Protein AF-X1SQA5-F1 (afdb_monomer_lite)

Sequence (62 aa):
MFEAIKVGVAAERSLVVEEEHTAAGGGSGSLPVFATPEMIALMEGAAVAAVDPLLPSGHHTV

Secondary structure (DSSP, 8-state):
--TT--TT----------GGGBTTTTTS-SSSSB-HHHHHHHHHHHHHHHHGGGSPTT----

Organism: NCBI:txid412755

Radius of gy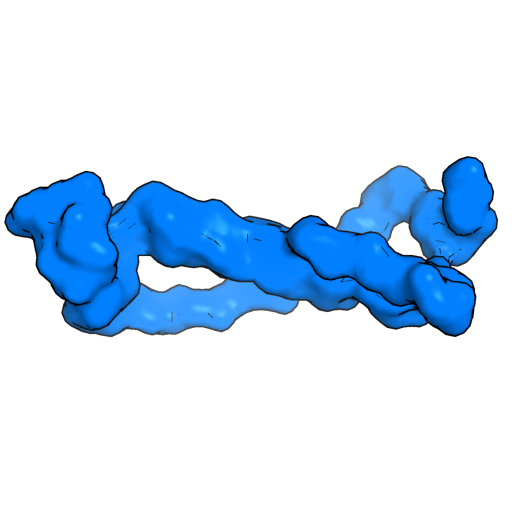ration: 15.0 Å; chains: 1; bounding box: 22×40×30 Å

pLDDT: mean 95.42, std 5.01, range [67.31, 98.56]

InterPro domains:
  IPR029069 HotDog domain superfamily [SSF54637] (4-62)
  IPR054485 Fluoroacetyl-CoA-specific thioesterase-like domain [PF22636] (17-62)

Structure (mmCIF, N/CA/C/O backbone):
data_AF-X1SQA5-F1
#
_entry.id   AF-X1SQA5-F1
#
loop_
_atom_site.group_PDB
_atom_site.id
_atom_site.type_symbol
_atom_site.label_atom_id
_atom_site.label_alt_id
_atom_site.label_comp_id
_atom_site.label_asym_id
_atom_site.label_entity_id
_atom_site.label_seq_id
_atom_site.pdbx_PDB_ins_code
_atom_site.Cartn_x
_atom_site.Cartn_y
_atom_site.Cartn_z
_atom_site.occupancy
_atom_site.B_iso_or_equiv
_atom_site.auth_seq_id
_atom_site.auth_comp_id
_atom_site.auth_asym_id
_atom_site.auth_atom_id
_atom_site.pdbx_PDB_model_num
ATOM 1 N N . MET A 1 1 ? -0.273 -14.761 -18.755 1.00 67.31 1 MET A N 1
ATOM 2 C CA . MET A 1 1 ? -0.589 -14.763 -17.311 1.00 67.31 1 MET A CA 1
ATOM 3 C C . MET A 1 1 ? 0.284 -15.828 -16.672 1.00 67.31 1 MET A C 1
ATOM 5 O O . MET A 1 1 ? 0.346 -16.912 -17.239 1.00 67.31 1 MET A O 1
ATOM 9 N N . PHE A 1 2 ? 1.024 -15.521 -15.604 1.00 85.69 2 PHE A N 1
ATOM 10 C CA . PHE A 1 2 ? 1.863 -16.523 -14.936 1.00 85.69 2 PHE A CA 1
ATOM 11 C C . PHE A 1 2 ? 0.964 -17.544 -14.230 1.00 85.69 2 PHE A C 1
ATOM 13 O O . PHE A 1 2 ? 0.085 -17.138 -13.478 1.00 85.69 2 PHE A O 1
ATOM 20 N N . GLU A 1 3 ? 1.169 -18.846 -14.459 1.00 86.62 3 GLU A N 1
ATOM 21 C CA . GLU A 1 3 ? 0.310 -19.907 -13.891 1.00 86.62 3 GLU A CA 1
ATOM 22 C C . GLU A 1 3 ? 0.259 -19.897 -12.354 1.00 86.62 3 GLU A C 1
ATOM 24 O O . GLU A 1 3 ? -0.721 -20.346 -11.753 1.00 86.62 3 GLU A O 1
ATOM 29 N N . ALA A 1 4 ? 1.311 -19.375 -11.718 1.00 92.19 4 ALA A N 1
ATOM 30 C CA . ALA A 1 4 ? 1.404 -19.236 -10.272 1.00 92.19 4 ALA A CA 1
ATOM 31 C C . ALA A 1 4 ? 0.458 -18.155 -9.709 1.00 92.19 4 ALA A C 1
ATOM 33 O O . ALA A 1 4 ? 0.001 -18.296 -8.577 1.00 92.19 4 ALA A O 1
ATOM 34 N N . ILE A 1 5 ? 0.105 -17.124 -10.489 1.00 94.62 5 ILE A N 1
ATOM 35 C CA . ILE A 1 5 ? -0.823 -16.065 -10.066 1.00 94.62 5 ILE A CA 1
ATOM 36 C C . ILE A 1 5 ? -2.254 -16.502 -10.375 1.00 94.62 5 ILE A C 1
ATOM 38 O O . ILE A 1 5 ? -2.671 -16.565 -11.533 1.00 94.62 5 ILE A O 1
ATOM 42 N N . LYS A 1 6 ? -3.029 -16.773 -9.324 1.00 94.88 6 LYS A N 1
ATOM 43 C CA . LYS A 1 6 ? -4.420 -17.230 -9.423 1.00 94.88 6 LYS A CA 1
ATOM 44 C C . LYS A 1 6 ? -5.371 -16.204 -8.816 1.00 94.88 6 LYS A C 1
ATOM 46 O O . LYS A 1 6 ? -5.018 -15.479 -7.890 1.00 94.88 6 LYS A O 1
ATOM 51 N N . VAL A 1 7 ? -6.600 -16.155 -9.329 1.00 95.56 7 VAL A N 1
ATOM 52 C CA . VAL A 1 7 ? -7.668 -15.342 -8.728 1.00 95.56 7 VAL A CA 1
ATOM 53 C C . VAL A 1 7 ? -7.853 -15.760 -7.267 1.00 95.56 7 VAL A C 1
ATOM 55 O O . VAL A 1 7 ? -7.956 -16.950 -6.976 1.00 95.56 7 VAL A O 1
ATOM 58 N N . GLY A 1 8 ? -7.893 -14.775 -6.367 1.00 95.69 8 GLY A N 1
ATOM 59 C CA . GLY A 1 8 ? -8.042 -14.991 -4.926 1.00 95.69 8 GLY A CA 1
ATOM 60 C C . GLY A 1 8 ? -6.732 -15.064 -4.137 1.00 95.69 8 GLY A C 1
ATOM 61 O O . GLY A 1 8 ? -6.788 -15.234 -2.923 1.00 95.69 8 GLY A O 1
ATOM 62 N N . VAL A 1 9 ? -5.566 -14.917 -4.779 1.00 95.75 9 VAL A N 1
ATOM 63 C CA . VAL A 1 9 ? -4.309 -14.673 -4.052 1.00 95.75 9 VAL A CA 1
ATOM 64 C C . VAL A 1 9 ? -4.434 -13.375 -3.250 1.00 95.75 9 VAL A C 1
ATOM 66 O O . VAL A 1 9 ? -4.957 -12.378 -3.747 1.00 95.75 9 VAL A O 1
ATOM 69 N N . ALA A 1 10 ? -3.969 -13.407 -2.004 1.00 96.38 10 ALA A N 1
ATOM 70 C CA . ALA A 1 10 ? -4.075 -12.299 -1.071 1.00 96.38 10 ALA A CA 1
ATOM 71 C C . ALA A 1 10 ? -2.870 -12.273 -0.129 1.00 96.38 10 ALA A C 1
ATOM 73 O O . ALA A 1 10 ? -2.291 -13.311 0.191 1.00 96.38 10 ALA A O 1
ATOM 74 N N . ALA A 1 11 ? -2.544 -11.077 0.342 1.00 97.75 11 ALA A N 1
ATOM 75 C CA . ALA A 1 11 ? -1.640 -10.842 1.453 1.00 97.75 11 ALA A CA 1
ATOM 76 C C . ALA A 1 11 ? -2.218 -9.724 2.322 1.00 97.75 11 ALA A C 1
ATOM 78 O O . ALA A 1 11 ? -3.063 -8.944 1.877 1.00 97.75 11 ALA A O 1
ATOM 79 N N . GLU A 1 12 ? -1.756 -9.658 3.563 1.00 98.06 12 GLU A N 1
ATOM 80 C CA . GLU A 1 12 ? -2.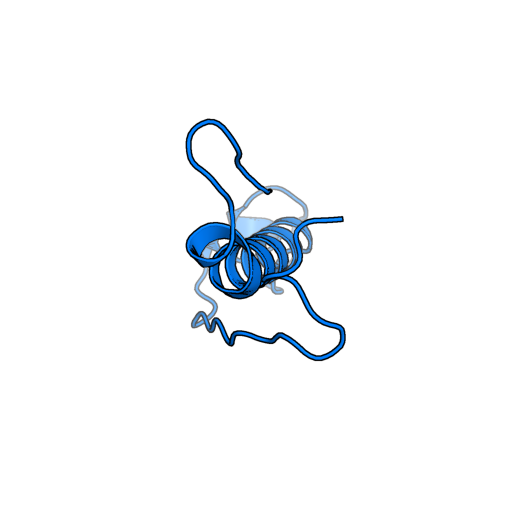134 -8.617 4.508 1.00 98.06 12 GLU A CA 1
ATOM 81 C C . GLU A 1 12 ? -0.905 -7.787 4.861 1.00 98.06 12 GLU A C 1
ATOM 83 O O . GLU A 1 12 ? 0.189 -8.317 5.068 1.00 98.06 12 GLU A O 1
ATOM 88 N N . ARG A 1 13 ? -1.100 -6.473 4.944 1.00 98.12 13 ARG A N 1
ATOM 89 C CA . ARG A 1 13 ? -0.105 -5.537 5.450 1.00 98.12 13 ARG A CA 1
ATOM 90 C C . ARG A 1 13 ? -0.806 -4.527 6.341 1.00 98.12 13 ARG A C 1
ATOM 92 O O . ARG A 1 13 ? -1.867 -4.017 5.991 1.00 98.12 13 ARG A O 1
ATOM 99 N N . SER A 1 14 ? -0.200 -4.238 7.482 1.00 98.19 14 SER A N 1
ATOM 100 C CA . SER A 1 14 ? -0.715 -3.289 8.460 1.00 98.19 14 SER A CA 1
ATOM 101 C C . SER A 1 14 ? 0.367 -2.295 8.867 1.00 98.19 14 SER A C 1
ATOM 103 O O . SER A 1 14 ? 1.565 -2.550 8.737 1.00 98.19 14 SER A O 1
ATOM 105 N N . LEU A 1 15 ? -0.089 -1.133 9.319 1.00 97.75 15 LEU A N 1
ATOM 106 C CA . LEU A 1 15 ? 0.718 -0.010 9.772 1.00 97.75 15 LEU A CA 1
ATOM 107 C C . LEU A 1 15 ? -0.047 0.664 10.916 1.00 97.75 15 LEU A C 1
ATOM 109 O O . LEU A 1 15 ? -1.265 0.833 10.828 1.00 97.75 15 LEU A O 1
ATOM 113 N N . VAL A 1 16 ? 0.659 1.061 11.973 1.00 98.44 16 VAL A N 1
ATOM 114 C CA . VAL A 1 16 ? 0.116 1.984 12.976 1.00 98.44 16 VAL A CA 1
ATOM 115 C C . VAL A 1 16 ? 0.325 3.403 12.459 1.00 98.44 16 VAL A C 1
ATOM 117 O O . VAL A 1 16 ? 1.444 3.776 12.130 1.00 98.44 16 VAL A O 1
ATOM 120 N N . VAL A 1 17 ? -0.753 4.181 12.349 1.00 98.12 17 VAL A N 1
ATOM 121 C CA . VAL A 1 17 ? -0.669 5.559 11.851 1.00 98.12 17 VAL A CA 1
ATOM 122 C C . VAL A 1 17 ? 0.024 6.432 12.894 1.00 98.12 17 VAL A C 1
ATOM 124 O O . VAL A 1 17 ? -0.449 6.562 14.022 1.00 98.12 17 VAL A O 1
ATOM 127 N N . GLU A 1 18 ? 1.116 7.050 12.466 1.00 98.19 18 GLU A N 1
ATOM 128 C CA . GLU A 1 18 ? 1.902 8.034 13.219 1.00 98.19 18 GLU A CA 1
ATOM 129 C C . GLU A 1 18 ? 1.840 9.407 12.522 1.00 98.19 18 GLU A C 1
ATOM 131 O O . GLU A 1 18 ? 1.183 9.554 11.485 1.00 98.19 18 GLU A O 1
ATOM 136 N N . GLU A 1 19 ? 2.455 10.435 13.105 1.00 97.94 19 GLU A N 1
ATOM 137 C CA . GLU A 1 19 ? 2.307 11.826 12.656 1.00 97.94 19 GLU A CA 1
ATOM 138 C C . GLU A 1 19 ? 2.809 12.034 11.218 1.00 97.94 19 GLU A C 1
ATOM 140 O O . GLU A 1 19 ? 2.132 12.693 10.422 1.00 97.94 19 GLU A O 1
ATOM 145 N N . GLU A 1 20 ? 3.920 11.396 10.851 1.00 97.38 20 GLU A N 1
ATOM 146 C CA . GLU A 1 20 ? 4.502 11.399 9.506 1.00 97.38 20 GLU A CA 1
ATOM 147 C C . GLU A 1 20 ? 3.570 10.805 8.443 1.00 97.38 20 GLU A C 1
ATOM 149 O O . GLU A 1 20 ? 3.607 11.227 7.291 1.00 97.38 20 GLU A O 1
ATOM 154 N N . HIS A 1 21 ? 2.681 9.890 8.836 1.00 98.25 21 HIS A N 1
ATOM 155 C CA . HIS A 1 21 ? 1.749 9.218 7.930 1.00 98.25 21 HIS A CA 1
ATOM 156 C C . HIS A 1 21 ? 0.473 10.039 7.675 1.00 98.25 21 HIS A C 1
ATOM 158 O O . HIS A 1 21 ? -0.416 9.641 6.909 1.00 98.25 21 HIS A O 1
ATOM 164 N N . THR A 1 22 ? 0.315 11.169 8.364 1.00 98.50 22 THR A N 1
ATOM 165 C CA . THR A 1 22 ? -0.851 12.0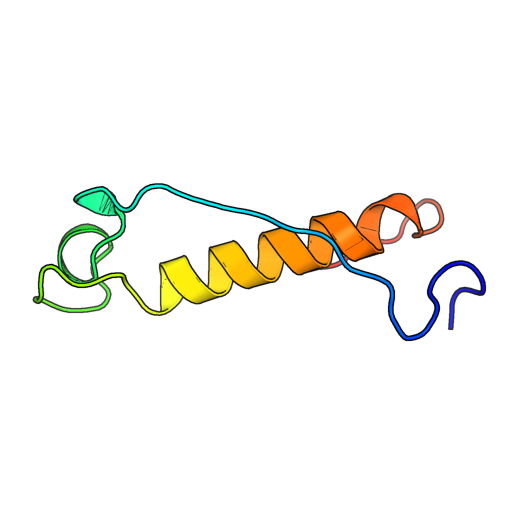32 8.180 1.00 98.50 22 THR A CA 1
ATOM 166 C C . THR A 1 22 ? -0.719 12.894 6.931 1.00 98.50 22 THR A C 1
ATOM 168 O O . THR A 1 22 ? 0.377 13.135 6.430 1.00 98.50 22 THR A O 1
ATOM 171 N N . ALA A 1 23 ? -1.835 13.418 6.420 1.00 98.50 23 ALA A N 1
ATOM 172 C CA . ALA A 1 23 ? -1.807 14.334 5.285 1.00 98.50 23 ALA A CA 1
ATOM 173 C C . ALA A 1 23 ? -0.940 15.570 5.583 1.00 98.50 23 ALA A C 1
ATOM 175 O O . ALA A 1 23 ? -0.223 16.028 4.693 1.00 98.50 23 ALA A O 1
ATOM 176 N N . ALA A 1 24 ? -0.974 16.055 6.830 1.00 97.88 24 ALA A N 1
ATOM 177 C CA . ALA A 1 24 ? -0.113 17.123 7.327 1.00 97.88 24 ALA A CA 1
ATOM 178 C C . ALA A 1 24 ? 1.369 16.714 7.413 1.00 97.88 24 ALA A C 1
ATOM 180 O O . ALA A 1 24 ? 2.225 17.473 6.963 1.00 97.88 24 ALA A O 1
ATOM 181 N N . GLY A 1 25 ? 1.675 15.528 7.952 1.00 96.62 25 GLY A N 1
ATOM 182 C CA . GLY A 1 25 ? 3.050 15.035 8.106 1.00 96.62 25 GLY A CA 1
ATOM 183 C C . GLY A 1 25 ? 3.732 14.689 6.781 1.00 96.62 25 GLY A C 1
ATOM 184 O O . GLY A 1 25 ? 4.895 15.032 6.580 1.00 96.62 25 GLY A O 1
ATOM 185 N N . GLY A 1 26 ? 2.990 14.089 5.848 1.00 89.31 26 GLY A N 1
ATOM 186 C CA . GLY A 1 26 ? 3.474 13.692 4.522 1.00 89.31 26 GLY A CA 1
ATOM 187 C C . GLY A 1 26 ? 3.318 14.759 3.430 1.00 89.31 26 GLY A C 1
ATOM 188 O O . GLY A 1 26 ? 3.647 14.509 2.272 1.00 89.31 26 GLY A O 1
ATOM 189 N N . GLY A 1 27 ? 2.781 15.941 3.751 1.00 91.69 27 GLY A N 1
ATOM 190 C CA . GLY A 1 27 ? 2.689 17.077 2.820 1.00 91.69 27 GLY A CA 1
ATOM 191 C C . GLY A 1 27 ? 1.645 16.948 1.701 1.00 91.69 27 GLY A C 1
ATOM 192 O O . GLY A 1 27 ? 1.669 17.726 0.748 1.00 91.69 27 GLY A O 1
ATOM 193 N N . SER A 1 28 ? 0.711 15.998 1.804 1.00 95.50 28 SER A N 1
ATOM 194 C CA . SER A 1 28 ? -0.396 15.830 0.842 1.00 95.50 28 SER A CA 1
ATOM 195 C C . SER A 1 28 ? -1.656 16.627 1.205 1.00 95.50 28 SER A C 1
ATOM 197 O O . SER A 1 28 ? -2.597 16.709 0.414 1.00 95.50 28 SER A O 1
ATOM 199 N N . GLY A 1 29 ? -1.673 17.240 2.388 1.00 96.12 29 GLY A N 1
ATOM 200 C CA . GLY A 1 29 ? -2.734 18.108 2.883 1.00 96.12 29 GLY A CA 1
ATOM 201 C C . GLY A 1 29 ? -2.316 18.789 4.187 1.00 96.12 29 GLY A C 1
ATOM 202 O O . GLY A 1 29 ? -1.142 18.820 4.530 1.00 96.12 29 GLY A O 1
ATOM 203 N N . SER A 1 30 ? -3.275 19.350 4.923 1.00 97.00 30 SER A N 1
ATOM 204 C CA . SER A 1 30 ? -3.012 20.068 6.183 1.00 97.00 30 SER A CA 1
ATOM 205 C C . SER A 1 30 ? -3.686 19.449 7.410 1.00 97.00 30 SER A C 1
ATOM 207 O O . SER A 1 30 ? -3.576 19.990 8.508 1.00 97.00 30 SER A O 1
ATOM 209 N N . LEU A 1 31 ? -4.406 18.335 7.242 1.00 98.19 31 LEU A N 1
ATOM 210 C CA . LEU A 1 31 ? -5.181 17.701 8.310 1.00 98.19 31 LEU A CA 1
ATOM 211 C C . LEU A 1 31 ? -4.421 16.518 8.940 1.00 98.19 31 LEU A C 1
ATOM 213 O O . LEU A 1 31 ? -3.750 15.780 8.215 1.00 98.19 31 LEU A O 1
ATOM 217 N N . PRO A 1 32 ? -4.578 16.269 10.257 1.00 98.06 32 PRO A N 1
ATOM 218 C CA . PRO A 1 32 ? -3.972 15.138 10.963 1.00 98.06 32 PRO A CA 1
ATOM 219 C C . PRO A 1 32 ? -4.790 13.850 10.750 1.00 98.06 32 PRO A C 1
ATOM 221 O O . PRO A 1 32 ? -5.268 13.221 11.691 1.00 98.06 32 PRO A O 1
ATOM 224 N N . VAL A 1 33 ? -5.022 13.493 9.489 1.00 98.31 33 VAL A N 1
ATOM 225 C CA . VAL A 1 33 ? -5.740 12.277 9.072 1.00 98.31 33 VAL A CA 1
ATOM 226 C C . VAL A 1 33 ? -4.821 11.433 8.207 1.00 98.31 33 VAL A C 1
ATOM 228 O O . VAL A 1 33 ? -3.939 11.989 7.559 1.00 98.31 33 VAL A O 1
ATOM 231 N N . PHE A 1 34 ? -5.022 10.116 8.176 1.00 98.56 34 PHE A N 1
ATOM 232 C CA . PHE A 1 34 ? -4.190 9.223 7.371 1.00 98.56 34 PHE A CA 1
ATOM 233 C C . PHE A 1 34 ? -4.185 9.652 5.898 1.00 98.56 34 PHE A C 1
ATOM 235 O O . PHE A 1 34 ? -5.244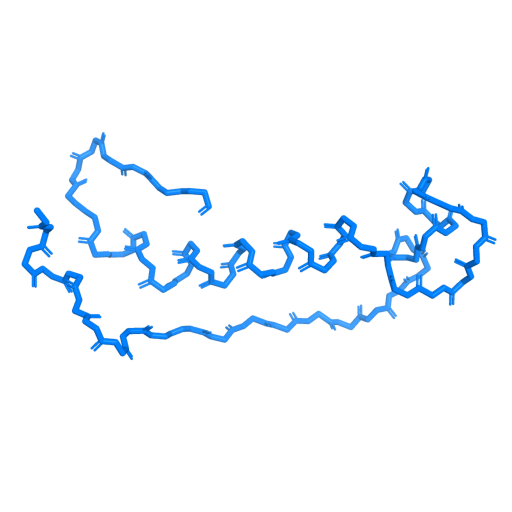 9.856 5.297 1.00 98.56 34 PHE A O 1
ATOM 242 N N . ALA A 1 35 ? -2.991 9.853 5.345 1.00 98.44 35 ALA A N 1
ATOM 243 C CA . ALA A 1 35 ? -2.832 10.426 4.022 1.00 98.44 35 ALA A CA 1
ATOM 244 C C . ALA A 1 35 ? -3.236 9.431 2.925 1.00 98.44 35 ALA A C 1
ATOM 246 O O . ALA A 1 35 ? -2.867 8.259 2.964 1.00 98.44 35 ALA A O 1
ATOM 247 N N . THR A 1 36 ? -3.913 9.912 1.880 1.00 97.69 36 THR A N 1
ATOM 248 C CA . THR A 1 36 ? -4.166 9.118 0.668 1.00 97.69 36 THR A CA 1
ATOM 249 C C . THR A 1 36 ? -2.893 8.494 0.072 1.00 97.69 36 THR A C 1
ATOM 251 O O . THR A 1 36 ? -2.948 7.306 -0.239 1.00 97.69 36 THR A O 1
ATOM 254 N N . PRO A 1 37 ? -1.750 9.202 -0.085 1.00 97.06 37 PRO A N 1
ATOM 255 C CA . PRO A 1 37 ? -0.526 8.560 -0.575 1.00 97.06 37 PRO A CA 1
ATOM 256 C C . PRO A 1 37 ? -0.025 7.427 0.331 1.00 97.06 37 PRO A C 1
ATOM 258 O O . PRO A 1 37 ? 0.393 6.396 -0.183 1.00 97.06 37 PRO A O 1
ATOM 261 N N . GLU A 1 38 ? -0.136 7.562 1.653 1.00 97.94 38 GLU A N 1
ATOM 262 C CA . GLU A 1 38 ? 0.257 6.508 2.599 1.00 97.94 38 GLU A CA 1
ATOM 263 C C . GLU A 1 38 ? -0.674 5.292 2.518 1.00 97.94 38 GLU A C 1
ATOM 265 O O . GLU A 1 38 ? -0.228 4.145 2.541 1.00 97.94 38 GLU A O 1
ATOM 270 N N . MET A 1 39 ? -1.978 5.525 2.338 1.00 97.75 39 MET A N 1
ATOM 271 C CA . MET A 1 39 ? -2.943 4.459 2.067 1.00 97.75 39 MET A CA 1
ATOM 272 C C . MET A 1 39 ? -2.596 3.699 0.780 1.00 97.75 39 MET A C 1
ATOM 274 O O . MET A 1 39 ? -2.628 2.468 0.780 1.00 97.75 39 MET A O 1
ATOM 278 N N . ILE A 1 40 ? -2.255 4.409 -0.301 1.00 97.75 40 ILE A N 1
ATOM 279 C CA . ILE A 1 40 ? -1.859 3.786 -1.572 1.00 97.75 40 ILE A CA 1
ATOM 280 C C . ILE A 1 40 ? -0.567 2.988 -1.398 1.00 97.75 40 ILE A C 1
ATOM 282 O O . ILE A 1 40 ? -0.544 1.820 -1.769 1.00 97.75 40 ILE A O 1
ATOM 286 N N . ALA A 1 41 ? 0.452 3.542 -0.740 1.00 97.00 41 ALA A N 1
ATOM 287 C CA . ALA A 1 41 ? 1.696 2.825 -0.463 1.00 97.00 41 ALA A CA 1
ATOM 288 C C . ALA A 1 41 ? 1.477 1.557 0.392 1.00 97.00 41 ALA A C 1
ATOM 290 O O . ALA A 1 41 ? 2.152 0.535 0.210 1.00 97.00 41 ALA A O 1
ATOM 291 N N . LEU A 1 42 ? 0.519 1.584 1.327 1.00 97.94 42 LEU A N 1
ATOM 292 C CA . LEU A 1 42 ? 0.140 0.406 2.107 1.00 97.94 42 LEU A CA 1
ATOM 293 C C . LEU A 1 42 ? -0.530 -0.663 1.226 1.00 97.94 42 LEU A C 1
ATOM 295 O O . LEU A 1 42 ? -0.169 -1.839 1.333 1.00 97.94 42 LEU A O 1
ATOM 299 N N . M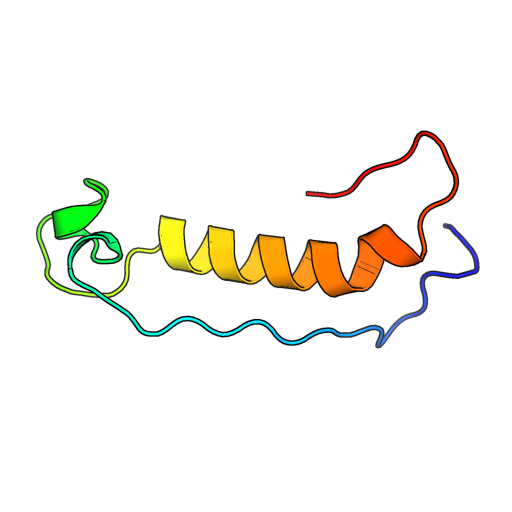ET A 1 43 ? -1.451 -0.256 0.343 1.00 97.81 43 MET A N 1
ATOM 300 C CA . MET A 1 43 ? -2.126 -1.138 -0.621 1.00 97.81 43 MET A CA 1
ATOM 301 C C . MET A 1 43 ? -1.151 -1.740 -1.643 1.00 97.81 43 MET A C 1
ATOM 303 O O . MET A 1 43 ? -1.195 -2.947 -1.872 1.00 97.81 43 MET A O 1
ATOM 307 N N . GLU A 1 44 ? -0.247 -0.934 -2.205 1.00 98.00 44 GLU A N 1
ATOM 308 C CA . GLU A 1 44 ? 0.826 -1.367 -3.112 1.00 98.00 44 GLU A CA 1
ATOM 309 C C . GLU A 1 44 ? 1.719 -2.405 -2.429 1.00 98.00 44 GLU A C 1
ATOM 311 O O . GLU A 1 44 ? 1.879 -3.518 -2.922 1.00 98.00 44 GLU A O 1
ATOM 316 N N . GLY A 1 45 ? 2.189 -2.130 -1.209 1.00 97.44 45 GLY A N 1
ATOM 317 C CA . GLY A 1 45 ? 2.992 -3.106 -0.471 1.00 97.44 45 GLY A CA 1
ATOM 318 C C . GLY A 1 45 ? 2.259 -4.422 -0.175 1.00 97.44 45 GLY A C 1
ATOM 319 O O . GLY A 1 45 ? 2.895 -5.476 -0.156 1.00 97.44 45 GLY A O 1
ATOM 320 N N . ALA A 1 46 ? 0.938 -4.396 0.031 1.00 97.50 46 ALA A N 1
ATOM 321 C CA . ALA A 1 46 ? 0.142 -5.619 0.157 1.00 97.50 46 ALA A CA 1
ATOM 322 C C . ALA A 1 46 ? 0.023 -6.369 -1.184 1.00 97.50 46 ALA A C 1
ATOM 324 O O . ALA A 1 46 ? 0.120 -7.596 -1.209 1.00 97.50 46 ALA A O 1
ATOM 325 N N . ALA A 1 47 ? -0.134 -5.655 -2.302 1.00 96.88 47 ALA A N 1
ATOM 326 C CA . ALA A 1 47 ? -0.156 -6.246 -3.640 1.00 96.88 47 ALA A CA 1
ATOM 327 C C . ALA A 1 47 ? 1.196 -6.881 -4.008 1.00 96.88 47 ALA A C 1
ATOM 329 O O . ALA A 1 47 ? 1.230 -8.030 -4.454 1.00 96.88 47 ALA A O 1
ATOM 330 N N . VAL A 1 48 ? 2.307 -6.190 -3.731 1.00 97.44 48 VAL A N 1
ATOM 331 C CA . VAL A 1 48 ? 3.673 -6.718 -3.878 1.00 97.44 48 VAL A CA 1
ATOM 332 C C . VAL A 1 48 ? 3.842 -7.985 -3.043 1.00 97.44 48 VAL A C 1
ATOM 334 O O . VAL A 1 48 ? 4.243 -9.016 -3.577 1.00 97.44 48 VAL A O 1
ATOM 337 N N . ALA A 1 49 ? 3.464 -7.962 -1.762 1.00 97.06 49 ALA A N 1
ATOM 338 C CA . ALA A 1 49 ? 3.561 -9.139 -0.895 1.00 97.06 49 ALA A CA 1
ATOM 339 C C . ALA A 1 49 ? 2.735 -10.337 -1.404 1.00 97.06 49 ALA A C 1
ATOM 341 O O . ALA A 1 49 ? 3.133 -11.485 -1.210 1.00 97.06 49 ALA A O 1
ATOM 342 N N . ALA A 1 50 ? 1.602 -10.081 -2.063 1.00 96.69 50 ALA A N 1
ATOM 343 C CA . ALA A 1 50 ? 0.751 -11.116 -2.641 1.00 96.69 50 ALA A CA 1
ATOM 344 C C . ALA A 1 50 ? 1.322 -11.704 -3.946 1.00 96.69 50 ALA A C 1
ATOM 346 O O . ALA A 1 50 ? 1.156 -12.897 -4.206 1.00 96.69 50 ALA A O 1
ATOM 347 N N . VAL A 1 51 ? 1.964 -10.880 -4.781 1.00 96.19 51 VAL A N 1
ATOM 348 C CA . VAL A 1 51 ? 2.289 -11.230 -6.174 1.00 96.19 51 VAL A CA 1
ATOM 349 C C . VAL A 1 51 ? 3.774 -11.501 -6.404 1.00 96.19 51 VAL A C 1
ATOM 351 O O . VAL A 1 51 ? 4.095 -12.452 -7.115 1.00 96.19 51 VAL A O 1
ATOM 354 N N . ASP A 1 52 ? 4.675 -10.715 -5.814 1.00 95.81 52 ASP A N 1
ATOM 355 C CA . ASP A 1 52 ? 6.120 -10.770 -6.085 1.00 95.81 52 ASP A CA 1
ATOM 356 C C . ASP A 1 52 ? 6.736 -12.172 -5.870 1.00 95.81 52 ASP A C 1
ATOM 358 O O . ASP A 1 52 ? 7.459 -12.640 -6.751 1.00 95.81 52 ASP A O 1
ATOM 362 N N . PRO A 1 53 ? 6.366 -12.945 -4.822 1.00 95.00 53 PRO A N 1
ATOM 363 C CA . PRO A 1 53 ? 6.869 -14.313 -4.633 1.00 95.00 53 PRO A CA 1
ATOM 364 C C . PRO A 1 53 ? 6.463 -15.312 -5.731 1.00 95.00 53 PRO A C 1
ATOM 366 O O . PRO A 1 53 ? 7.007 -16.415 -5.797 1.00 95.00 53 PRO A O 1
ATOM 369 N N . LEU A 1 54 ? 5.474 -14.964 -6.558 1.00 95.94 54 LEU A N 1
ATOM 370 C CA . LEU A 1 54 ? 4.929 -15.802 -7.630 1.00 95.94 54 LEU A CA 1
ATOM 371 C C . LEU A 1 54 ? 5.478 -15.408 -9.008 1.00 95.94 54 LEU A C 1
ATOM 373 O O . LEU A 1 54 ? 5.140 -16.049 -10.011 1.00 95.94 54 LEU A O 1
ATOM 377 N N . LEU A 1 55 ? 6.293 -14.352 -9.074 1.00 95.31 55 LEU A N 1
ATOM 378 C CA . LEU A 1 55 ? 6.880 -13.874 -10.314 1.00 95.31 55 LEU A CA 1
ATOM 379 C C . LEU A 1 55 ? 8.127 -14.689 -10.688 1.00 95.31 55 LEU A C 1
ATOM 381 O O . LEU A 1 55 ? 8.939 -15.043 -9.831 1.00 95.31 55 LEU A O 1
ATOM 385 N N . PRO A 1 56 ? 8.316 -15.000 -11.982 1.00 94.38 56 PRO A N 1
ATOM 386 C CA . PRO A 1 56 ? 9.558 -15.595 -12.449 1.00 94.38 56 PRO A CA 1
ATOM 387 C C . PRO A 1 56 ? 10.705 -14.579 -12.384 1.00 94.38 56 PRO A C 1
ATOM 389 O O . PRO A 1 56 ? 10.496 -13.367 -12.377 1.00 94.38 56 PRO A O 1
ATOM 392 N N . SER A 1 57 ? 11.941 -15.081 -12.412 1.00 94.00 57 SER A N 1
ATOM 393 C CA . SER A 1 57 ? 13.137 -14.232 -12.437 1.00 94.00 57 SER A CA 1
ATOM 394 C C . SER A 1 57 ? 13.061 -13.161 -13.539 1.00 94.00 57 SER A C 1
ATOM 396 O O . SER A 1 57 ? 12.580 -13.418 -14.647 1.00 94.00 57 SER A O 1
ATOM 398 N N . GLY A 1 58 ? 13.521 -11.949 -13.221 1.00 95.06 58 GLY A N 1
ATOM 399 C CA . GLY A 1 58 ? 13.510 -10.801 -14.133 1.00 95.06 58 GLY A CA 1
ATOM 400 C C . GLY A 1 58 ? 12.177 -10.051 -14.226 1.00 95.06 58 GLY A C 1
ATOM 401 O O . GLY A 1 58 ? 12.062 -9.162 -15.066 1.00 95.06 58 GLY A O 1
ATOM 402 N N . HIS A 1 59 ? 11.187 -10.386 -13.395 1.00 95.00 59 HIS A N 1
ATOM 403 C CA . HIS A 1 59 ? 9.903 -9.687 -13.322 1.00 95.00 59 HIS A CA 1
ATOM 404 C C . HIS A 1 59 ? 9.686 -9.088 -11.933 1.00 95.00 59 HIS A C 1
ATOM 406 O O . HIS A 1 59 ? 10.114 -9.664 -10.938 1.00 95.00 59 HIS A O 1
ATOM 412 N N . HIS A 1 60 ? 8.990 -7.953 -11.894 1.00 91.31 60 HIS A N 1
ATOM 413 C CA . HIS A 1 60 ? 8.634 -7.230 -10.676 1.00 91.31 60 HIS A CA 1
ATOM 4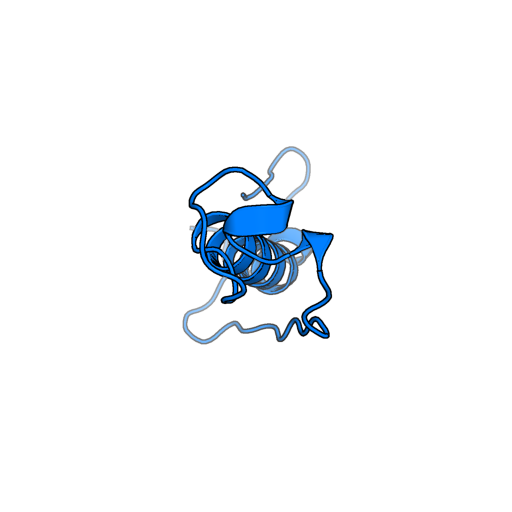14 C C . HIS A 1 60 ? 7.210 -6.686 -10.791 1.00 91.31 60 HIS A C 1
ATOM 416 O O . HIS A 1 60 ? 6.700 -6.494 -11.901 1.00 91.31 60 HIS A O 1
ATOM 422 N N . THR A 1 61 ? 6.590 -6.416 -9.649 1.00 92.06 61 THR A N 1
ATOM 423 C CA . THR A 1 61 ? 5.314 -5.701 -9.542 1.00 92.06 61 THR A CA 1
ATOM 424 C C . THR A 1 61 ? 5.494 -4.429 -8.719 1.00 92.06 61 THR A C 1
ATOM 426 O O . THR A 1 61 ? 6.467 -4.305 -7.974 1.00 92.06 61 THR A O 1
ATOM 429 N N . VAL A 1 62 ? 4.565 -3.489 -8.885 1.00 78.56 62 VAL A N 1
ATOM 430 C CA . VAL A 1 62 ? 4.381 -2.324 -8.007 1.00 78.56 62 VAL A CA 1
ATOM 431 C C . VAL A 1 62 ? 3.165 -2.528 -7.120 1.00 78.56 62 VAL A C 1
ATOM 433 O O . VAL A 1 62 ? 2.295 -3.339 -7.526 1.00 78.56 62 VAL A O 1
#

Foldseek 3Di:
DQPLDDPPQWFDFDDDDDQCQACCNVVVDNDSHGDPVSVVVRVQVRVQVRPVVSDDPPDGGD